Protein AF-A0A5B0BIL6-F1 (afdb_monomer_lite)

Organism: NCBI:txid1828112

pLDDT: mean 87.64, std 12.17, range [48.84, 98.44]

Structure (mmCIF, N/CA/C/O backbone):
data_AF-A0A5B0BIL6-F1
#
_entry.id   AF-A0A5B0BIL6-F1
#
loop_
_atom_site.group_PDB
_atom_site.id
_atom_site.type_symbol
_atom_site.label_atom_id
_atom_site.label_alt_id
_atom_site.label_comp_id
_atom_site.label_asym_id
_atom_site.label_entity_id
_atom_site.label_seq_id
_atom_site.pdbx_PDB_ins_code
_atom_site.Cartn_x
_atom_site.Cartn_y
_atom_site.Cartn_z
_atom_site.occupancy
_atom_site.B_iso_or_equiv
_atom_site.auth_seq_id
_atom_site.auth_comp_id
_atom_site.auth_asym_id
_atom_site.auth_atom_id
_atom_site.pdbx_PDB_model_num
ATOM 1 N N . MET A 1 1 ? -14.310 13.295 11.455 1.00 65.94 1 MET A N 1
ATOM 2 C CA . MET A 1 1 ? -15.111 12.058 11.588 1.00 65.94 1 MET A CA 1
ATOM 3 C C . MET A 1 1 ? -14.507 11.207 12.689 1.00 65.94 1 MET A C 1
ATOM 5 O O . MET A 1 1 ? -13.285 11.171 12.788 1.00 65.94 1 MET A O 1
ATOM 9 N N . ALA A 1 2 ? -15.323 10.566 13.525 1.00 79.44 2 ALA A N 1
ATOM 10 C CA . ALA A 1 2 ? -14.814 9.608 14.505 1.00 79.44 2 ALA A CA 1
ATOM 11 C C . ALA A 1 2 ? -14.247 8.377 13.777 1.00 79.44 2 ALA A C 1
ATOM 13 O O . ALA A 1 2 ? -14.839 7.915 12.803 1.00 79.44 2 ALA A O 1
ATOM 14 N N . LYS A 1 3 ? -13.088 7.873 14.217 1.00 83.31 3 LYS A N 1
ATOM 15 C CA . LYS A 1 3 ? -12.505 6.638 13.678 1.00 83.31 3 LYS A CA 1
ATOM 16 C C . LYS A 1 3 ? -13.292 5.439 14.223 1.00 83.31 3 LYS A C 1
ATOM 18 O O . LYS A 1 3 ? -13.494 5.345 15.431 1.00 83.31 3 LYS A O 1
ATOM 23 N N . THR A 1 4 ? -13.709 4.528 13.346 1.00 88.06 4 THR A N 1
ATOM 24 C CA . THR A 1 4 ? -14.347 3.260 13.7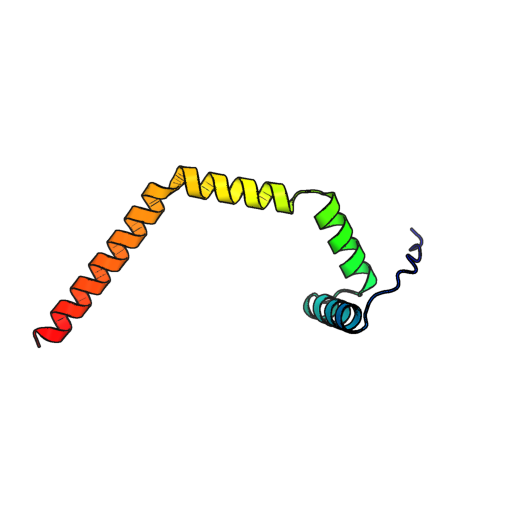37 1.00 88.06 4 THR A CA 1
ATOM 25 C C . THR A 1 4 ? -13.277 2.208 14.017 1.00 88.06 4 THR A C 1
ATOM 27 O O . THR A 1 4 ? -12.313 2.084 13.262 1.00 88.06 4 THR A O 1
ATOM 30 N N . GLN A 1 5 ? -13.431 1.445 15.099 1.00 89.69 5 GLN A N 1
ATOM 31 C CA . GLN A 1 5 ? -12.549 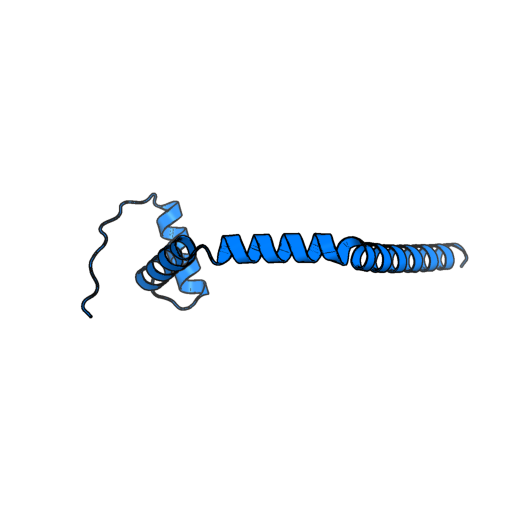0.313 15.387 1.00 89.69 5 GLN A CA 1
ATOM 32 C C . GLN A 1 5 ? -12.898 -0.880 14.485 1.00 89.69 5 GLN A C 1
ATOM 34 O O . GLN A 1 5 ? -14.058 -1.272 14.409 1.00 89.69 5 GLN A O 1
ATOM 39 N N . LEU A 1 6 ? -11.892 -1.463 13.822 1.00 87.50 6 LEU A N 1
ATOM 40 C CA . LEU A 1 6 ? -12.062 -2.611 12.917 1.00 87.50 6 LEU A CA 1
ATOM 41 C C . LEU A 1 6 ? -12.051 -3.970 13.648 1.00 87.50 6 LEU A C 1
ATOM 43 O O . LEU A 1 6 ? -12.671 -4.915 13.179 1.00 87.50 6 LEU A O 1
ATOM 47 N N . GLY A 1 7 ? -11.360 -4.083 14.790 1.00 87.50 7 GLY A N 1
ATOM 48 C CA . GLY A 1 7 ? -11.375 -5.293 15.630 1.00 87.50 7 GLY A CA 1
ATOM 49 C C . GLY A 1 7 ? -10.810 -6.571 14.986 1.00 87.50 7 GLY A C 1
ATOM 50 O O . GLY A 1 7 ? -11.230 -7.664 15.358 1.00 87.50 7 GLY A O 1
ATOM 51 N N . ALA A 1 8 ? -9.887 -6.464 14.023 1.00 90.69 8 ALA A N 1
ATOM 52 C CA . ALA A 1 8 ? -9.314 -7.619 13.327 1.00 90.69 8 ALA A CA 1
ATOM 53 C C . ALA A 1 8 ? -8.254 -8.355 14.169 1.00 90.69 8 ALA A C 1
ATOM 55 O O . ALA A 1 8 ? -7.412 -7.725 14.810 1.00 90.69 8 ALA A O 1
ATOM 56 N N . ARG A 1 9 ? -8.276 -9.694 14.126 1.00 95.69 9 ARG A N 1
ATOM 57 C CA . ARG A 1 9 ? -7.200 -10.554 14.643 1.00 95.69 9 ARG A CA 1
ATOM 58 C C . ARG A 1 9 ? -6.288 -10.949 13.489 1.00 95.69 9 ARG A C 1
ATOM 60 O O . ARG A 1 9 ? -6.781 -11.322 12.430 1.00 95.69 9 ARG A O 1
ATOM 67 N N . VAL A 1 10 ? -4.986 -10.863 13.714 1.00 95.38 10 VAL A N 1
ATOM 68 C CA . VAL A 1 10 ? -3.942 -11.234 12.757 1.00 95.38 10 VAL A CA 1
ATOM 69 C C . VAL A 1 10 ? -2.848 -11.987 13.495 1.00 95.38 10 VAL A C 1
ATOM 71 O O . VAL A 1 10 ? -2.736 -11.865 14.719 1.00 95.38 10 VAL A O 1
ATOM 74 N N . ASP A 1 11 ? -2.048 -12.729 12.744 1.00 98.31 11 ASP A N 1
ATOM 75 C CA . ASP A 1 11 ? -0.851 -13.362 13.274 1.00 98.31 11 ASP A CA 1
ATOM 76 C C . ASP A 1 11 ? 0.168 -12.305 13.734 1.00 98.31 11 ASP A C 1
ATOM 78 O O . ASP A 1 11 ? 0.164 -11.146 13.295 1.00 98.31 11 ASP A O 1
ATOM 82 N N . GLU A 1 12 ? 1.017 -12.686 14.687 1.00 97.88 12 GLU A N 1
ATOM 83 C CA . GLU A 1 12 ? 1.963 -11.769 15.330 1.00 97.88 12 GLU A CA 1
ATOM 84 C C . GLU A 1 12 ? 2.982 -11.195 14.337 1.00 97.88 12 GLU A C 1
ATOM 86 O O . GLU A 1 12 ? 3.273 -9.998 14.367 1.00 97.88 12 GLU A O 1
ATOM 91 N N . ASP A 1 13 ? 3.466 -12.022 13.413 1.00 98.25 13 ASP A N 1
ATOM 92 C CA . ASP A 1 13 ? 4.401 -11.635 12.357 1.00 98.25 13 ASP A CA 1
ATOM 93 C C . ASP A 1 13 ? 3.794 -10.595 11.402 1.00 98.25 13 ASP A C 1
ATOM 95 O O . ASP A 1 13 ? 4.445 -9.607 11.052 1.00 98.25 13 ASP A O 1
ATOM 99 N N . VAL A 1 14 ? 2.517 -10.752 11.049 1.00 97.81 14 VAL A N 1
ATOM 100 C CA . VAL A 1 14 ? 1.760 -9.778 10.258 1.00 97.81 14 VAL A CA 1
ATOM 101 C C . VAL A 1 14 ? 1.614 -8.462 11.022 1.00 97.81 14 VAL A C 1
ATOM 103 O O . VAL A 1 14 ? 1.787 -7.385 10.442 1.00 97.81 14 VAL A O 1
ATOM 106 N N . ALA A 1 15 ? 1.326 -8.520 12.325 1.00 97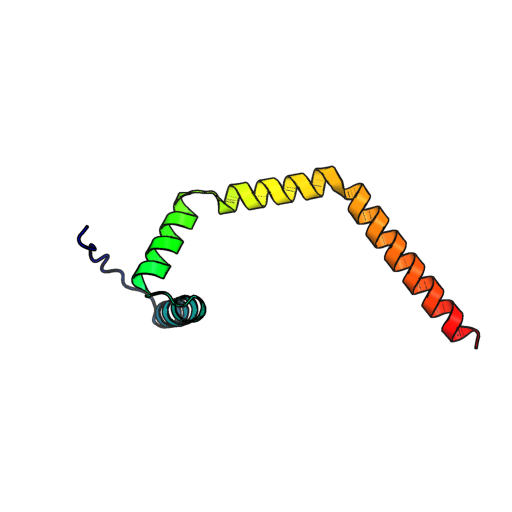.25 15 ALA A N 1
ATOM 107 C CA . ALA A 1 15 ? 1.201 -7.329 13.158 1.00 97.25 15 ALA A CA 1
ATOM 108 C C . ALA A 1 15 ? 2.530 -6.559 13.275 1.00 97.25 15 ALA A C 1
ATOM 110 O O . ALA A 1 15 ? 2.539 -5.330 13.157 1.00 97.25 15 ALA A O 1
ATOM 111 N N . GLU A 1 16 ? 3.644 -7.267 13.471 1.00 98.19 16 GLU A N 1
ATOM 112 C CA . GLU A 1 16 ? 4.990 -6.686 13.496 1.00 98.19 16 GLU A CA 1
ATOM 113 C C . GLU A 1 16 ? 5.372 -6.075 12.150 1.00 98.19 16 GLU A C 1
ATOM 115 O O . GLU A 1 16 ? 5.866 -4.945 12.085 1.00 98.19 16 GLU A O 1
ATOM 120 N N . LEU A 1 17 ? 5.072 -6.772 11.053 1.00 98.25 17 LEU A N 1
ATOM 121 C CA . LEU A 1 17 ? 5.312 -6.245 9.720 1.00 98.25 17 LEU A CA 1
ATOM 122 C C . LEU A 1 17 ? 4.525 -4.949 9.500 1.00 98.25 17 LEU A C 1
ATOM 124 O O . LEU A 1 17 ? 5.109 -3.945 9.096 1.00 98.25 17 LEU A O 1
ATOM 128 N N . ALA A 1 18 ? 3.230 -4.922 9.822 1.00 97.19 18 ALA A N 1
ATOM 129 C CA . ALA A 1 18 ? 2.411 -3.720 9.691 1.00 97.19 18 ALA A CA 1
ATOM 130 C C . ALA A 1 18 ? 2.957 -2.550 10.529 1.00 97.19 18 ALA A C 1
ATOM 132 O O . ALA A 1 18 ? 3.015 -1.422 10.036 1.00 97.19 18 ALA A O 1
ATOM 133 N N . ARG A 1 19 ? 3.417 -2.814 11.762 1.00 97.94 19 ARG A N 1
ATOM 134 C CA . ARG A 1 19 ? 4.078 -1.814 12.619 1.00 97.94 19 ARG A CA 1
ATOM 135 C C . ARG A 1 19 ? 5.329 -1.243 11.963 1.00 97.94 19 ARG A C 1
ATOM 137 O O . ARG A 1 19 ? 5.450 -0.023 11.855 1.00 97.94 19 ARG A O 1
ATOM 144 N N . LYS A 1 20 ? 6.225 -2.107 11.484 1.00 98.44 20 LYS A N 1
ATOM 145 C CA . LYS A 1 20 ? 7.466 -1.692 10.824 1.00 98.44 20 LYS A CA 1
ATOM 146 C C . LYS A 1 20 ? 7.186 -0.858 9.576 1.00 98.44 20 LYS A C 1
ATOM 148 O O . LYS A 1 20 ? 7.739 0.224 9.427 1.00 98.44 20 LYS A O 1
ATOM 153 N N . ARG A 1 21 ? 6.286 -1.320 8.704 1.00 98.25 21 ARG A N 1
ATOM 154 C CA . ARG A 1 21 ? 5.949 -0.611 7.459 1.00 98.25 21 ARG A CA 1
ATOM 155 C C . ARG A 1 21 ? 5.278 0.733 7.718 1.00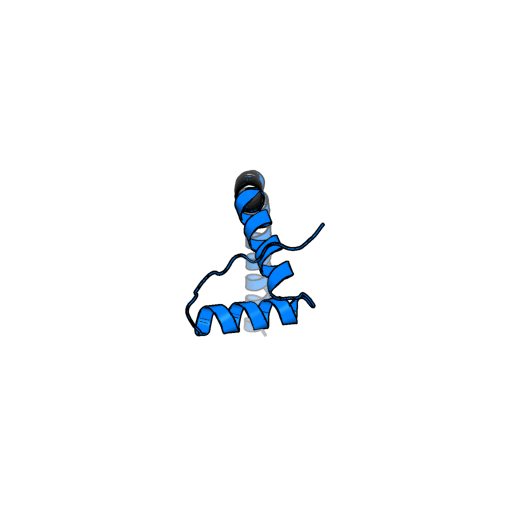 98.25 21 ARG A C 1
ATOM 157 O O . ARG A 1 21 ? 5.580 1.697 7.022 1.00 98.25 21 ARG A O 1
ATOM 164 N N . ALA A 1 22 ? 4.404 0.818 8.720 1.00 98.12 22 ALA A N 1
ATOM 165 C CA . ALA A 1 22 ? 3.820 2.088 9.131 1.00 98.12 22 ALA A CA 1
ATOM 166 C C . ALA A 1 22 ? 4.900 3.060 9.639 1.00 98.12 22 ALA A C 1
ATOM 168 O O . ALA A 1 22 ? 4.909 4.220 9.229 1.00 98.12 22 ALA A O 1
ATOM 169 N N . ALA A 1 23 ? 5.849 2.578 10.451 1.00 98.31 23 ALA A N 1
ATOM 170 C CA . ALA A 1 23 ? 6.963 3.379 10.957 1.00 98.31 23 ALA A CA 1
ATOM 171 C C . ALA A 1 23 ? 7.898 3.875 9.840 1.00 98.31 23 ALA A C 1
ATOM 173 O O . ALA A 1 23 ? 8.218 5.061 9.817 1.00 98.31 23 ALA A O 1
ATOM 174 N N . ASP A 1 24 ? 8.257 3.012 8.880 1.00 98.38 24 ASP A N 1
ATOM 175 C CA . ASP A 1 24 ? 9.067 3.372 7.703 1.00 98.38 24 ASP A CA 1
ATOM 176 C C . ASP A 1 24 ? 8.449 4.545 6.914 1.00 98.38 24 ASP A C 1
ATOM 178 O O . ASP A 1 24 ? 9.156 5.339 6.296 1.00 98.38 24 ASP A O 1
ATOM 182 N N . LEU A 1 25 ? 7.117 4.653 6.932 1.00 97.19 25 LEU A N 1
ATOM 183 C CA . LEU A 1 25 ? 6.344 5.676 6.229 1.00 97.19 25 LEU A CA 1
ATOM 184 C C . LEU A 1 25 ? 5.951 6.869 7.118 1.00 97.19 25 LEU A C 1
ATOM 186 O O . LEU A 1 25 ? 5.273 7.778 6.638 1.00 97.19 25 LEU A O 1
ATOM 190 N N . GLY A 1 26 ? 6.329 6.871 8.402 1.00 97.94 26 GLY A N 1
ATOM 191 C CA . GLY A 1 26 ? 5.935 7.907 9.363 1.00 97.94 26 GLY A CA 1
ATOM 192 C C . GLY A 1 26 ? 4.428 7.947 9.651 1.00 97.94 26 GLY A C 1
ATOM 193 O O . GLY A 1 26 ? 3.883 9.010 9.942 1.00 97.94 26 GLY A O 1
ATOM 194 N N . MET A 1 27 ? 3.737 6.810 9.535 1.00 97.75 27 MET A N 1
ATOM 195 C CA . MET A 1 27 ? 2.285 6.684 9.692 1.00 97.75 27 MET A CA 1
ATOM 196 C C . MET A 1 27 ? 1.914 5.933 10.971 1.00 97.75 27 MET A C 1
ATOM 198 O O . MET A 1 27 ? 2.657 5.079 11.455 1.00 97.75 27 MET A O 1
ATOM 202 N N . SER A 1 28 ? 0.711 6.188 11.494 1.00 96.69 28 SER A N 1
ATOM 203 C CA . SER A 1 28 ? 0.122 5.266 12.466 1.00 96.69 28 SER A CA 1
ATOM 204 C C . SER A 1 28 ? -0.249 3.949 11.777 1.00 96.69 28 SER A C 1
ATOM 206 O O . SER A 1 28 ? -0.581 3.932 10.590 1.00 96.69 28 SER A O 1
ATOM 208 N N . VAL A 1 29 ? -0.261 2.840 12.522 1.00 95.94 29 VAL A N 1
ATOM 209 C CA . VAL A 1 29 ? -0.677 1.533 11.975 1.00 95.94 29 VAL A CA 1
ATOM 210 C C . VAL A 1 29 ? -2.095 1.598 11.405 1.00 95.94 29 VAL A C 1
ATOM 212 O O . VAL A 1 29 ? -2.359 1.048 10.342 1.00 95.94 29 VAL A O 1
ATOM 215 N N . GLY A 1 30 ? -3.002 2.316 12.073 1.00 94.31 30 GLY A N 1
ATOM 216 C CA . GLY A 1 30 ? -4.374 2.486 11.593 1.00 94.31 30 GLY A CA 1
ATOM 217 C C . GLY A 1 30 ? -4.450 3.231 10.259 1.00 94.31 30 GLY A C 1
ATOM 218 O O . GLY A 1 30 ? -5.203 2.820 9.380 1.00 94.31 30 GLY A O 1
ATOM 219 N N . ASP A 1 31 ? -3.654 4.289 10.084 1.00 95.75 31 ASP A N 1
ATOM 220 C CA . ASP A 1 31 ? -3.637 5.053 8.830 1.00 95.75 31 ASP A CA 1
ATOM 221 C C . ASP A 1 31 ? -2.952 4.261 7.703 1.00 95.75 31 ASP A C 1
ATOM 223 O O . ASP A 1 31 ? -3.416 4.287 6.563 1.00 95.75 31 ASP A O 1
ATOM 227 N N . TYR A 1 32 ? -1.910 3.486 8.027 1.00 96.62 32 TYR A N 1
ATOM 228 C CA . TYR A 1 32 ? -1.279 2.558 7.088 1.00 96.62 32 TYR A CA 1
ATOM 229 C C . TYR A 1 32 ? -2.266 1.495 6.582 1.00 96.62 32 TYR A C 1
ATOM 231 O O . TYR A 1 32 ? -2.380 1.289 5.374 1.00 96.62 32 TYR A O 1
ATOM 239 N N . LEU A 1 33 ? -3.029 0.864 7.482 1.00 94.81 33 LEU A N 1
ATOM 240 C CA . LEU A 1 33 ? -4.040 -0.130 7.108 1.00 94.81 33 LEU A CA 1
ATOM 241 C C . LEU A 1 33 ? -5.175 0.488 6.284 1.00 94.81 33 LEU A C 1
ATOM 243 O O . LEU A 1 33 ? -5.592 -0.097 5.288 1.00 94.81 33 LEU A O 1
ATOM 247 N N . ALA A 1 34 ? -5.654 1.677 6.659 1.00 93.81 34 ALA A N 1
ATOM 248 C CA . ALA A 1 34 ? -6.689 2.373 5.899 1.00 93.81 34 ALA A CA 1
ATOM 249 C C . ALA A 1 34 ? -6.233 2.663 4.463 1.00 93.81 34 ALA A C 1
ATOM 251 O O . ALA A 1 34 ? -6.987 2.421 3.521 1.00 93.81 34 ALA A O 1
ATOM 252 N N . ARG A 1 35 ? -4.989 3.124 4.295 1.00 93.62 35 ARG A N 1
ATOM 253 C CA . ARG A 1 35 ? -4.389 3.325 2.977 1.00 93.62 35 ARG A CA 1
ATOM 254 C C . ARG A 1 35 ? -4.277 2.016 2.203 1.00 93.62 35 ARG A C 1
ATOM 256 O O . ARG A 1 35 ? -4.676 1.984 1.049 1.00 93.62 35 ARG A O 1
ATOM 263 N N . LEU A 1 36 ? -3.788 0.946 2.830 1.00 93.06 36 LEU A N 1
ATOM 264 C CA . LEU A 1 36 ? -3.639 -0.351 2.170 1.00 93.06 36 LEU A CA 1
ATOM 265 C C . LEU A 1 36 ? -4.980 -0.869 1.625 1.00 93.06 36 LEU A C 1
ATOM 267 O O . LEU A 1 36 ? -5.046 -1.301 0.480 1.00 93.06 36 LEU A O 1
ATOM 271 N N . VAL A 1 37 ? -6.051 -0.765 2.419 1.00 93.19 37 VAL A N 1
ATOM 272 C CA . VAL A 1 37 ? -7.406 -1.172 2.008 1.00 93.19 37 VAL A CA 1
ATOM 273 C C . VAL A 1 37 ? -7.947 -0.288 0.881 1.00 93.19 37 VAL A C 1
ATOM 275 O O . VAL A 1 37 ? -8.577 -0.793 -0.043 1.00 93.19 37 VAL A O 1
ATOM 278 N N . GLN A 1 38 ? -7.714 1.025 0.929 1.00 92.75 38 GLN A N 1
ATOM 279 C CA . GLN A 1 38 ? -8.150 1.940 -0.132 1.00 92.75 38 GLN A CA 1
ATOM 280 C C . GLN A 1 38 ? -7.382 1.716 -1.437 1.00 92.75 38 GLN A C 1
ATOM 282 O O . GLN A 1 38 ? -7.994 1.684 -2.503 1.00 92.75 38 GLN A O 1
ATOM 287 N N . ASP A 1 39 ? -6.064 1.534 -1.355 1.00 91.19 39 ASP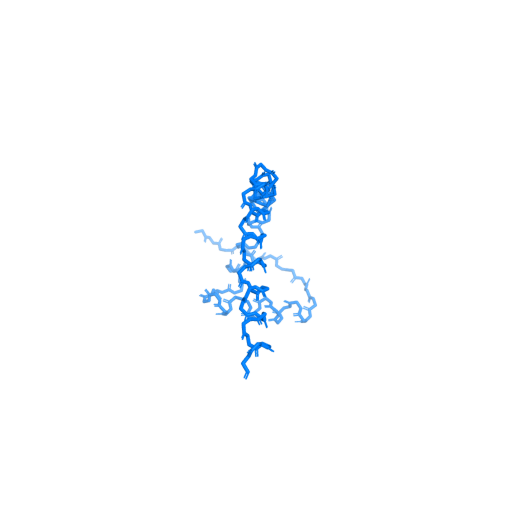 A N 1
ATOM 288 C CA . ASP A 1 39 ? -5.202 1.267 -2.506 1.00 91.19 39 ASP A CA 1
ATOM 289 C C . ASP A 1 39 ? -5.621 -0.047 -3.186 1.00 91.19 39 ASP A C 1
ATOM 291 O O . ASP A 1 39 ? -5.753 -0.082 -4.413 1.00 91.19 39 ASP A O 1
ATOM 295 N N . ASP A 1 40 ? -5.915 -1.088 -2.401 1.00 89.50 40 ASP A N 1
ATOM 296 C CA . ASP A 1 40 ? -6.450 -2.364 -2.888 1.00 89.50 40 ASP A CA 1
ATOM 297 C C . ASP A 1 40 ? -7.826 -2.192 -3.557 1.00 89.50 40 ASP A C 1
ATOM 299 O O . ASP A 1 40 ? -7.996 -2.510 -4.737 1.00 89.50 40 ASP A O 1
ATOM 303 N N . ALA A 1 41 ? -8.782 -1.573 -2.856 1.00 91.81 41 ALA A N 1
ATOM 304 C CA . ALA A 1 41 ? -10.144 -1.376 -3.354 1.00 91.81 41 ALA A CA 1
ATOM 305 C C . ALA A 1 41 ? -10.220 -0.462 -4.590 1.00 91.81 41 ALA A C 1
ATOM 307 O O . ALA A 1 41 ? -11.126 -0.599 -5.413 1.00 91.81 41 ALA A O 1
ATOM 308 N N . SER A 1 42 ? -9.281 0.476 -4.744 1.00 90.00 42 SER A N 1
ATOM 309 C CA . SER A 1 42 ? -9.250 1.396 -5.885 1.00 90.00 42 SER A CA 1
ATOM 310 C C . SER A 1 42 ? -8.964 0.695 -7.219 1.00 90.00 42 SER A C 1
ATOM 312 O O . SER A 1 42 ? -9.261 1.245 -8.283 1.00 90.00 42 SER A O 1
ATOM 314 N N . GLY A 1 43 ? -8.328 -0.484 -7.188 1.00 87.56 43 GLY A N 1
ATOM 315 C CA . GLY A 1 43 ? -7.824 -1.172 -8.378 1.00 87.56 43 GLY A CA 1
ATOM 316 C C . GLY A 1 43 ? -6.728 -0.402 -9.130 1.00 87.56 43 GLY A C 1
ATOM 317 O O . GLY A 1 43 ? -6.279 -0.850 -10.187 1.00 87.56 43 GLY A O 1
ATOM 318 N N . LEU A 1 44 ? -6.271 0.746 -8.609 1.00 88.31 44 LEU A N 1
ATOM 319 C CA . LEU A 1 44 ? -5.299 1.618 -9.266 1.00 88.31 44 LEU A CA 1
ATOM 320 C C . LEU A 1 44 ? -3.979 0.890 -9.501 1.00 88.31 44 LEU A C 1
ATOM 322 O O . LEU A 1 44 ? -3.384 1.028 -10.566 1.00 88.31 44 LEU A O 1
ATOM 326 N N . ARG A 1 45 ? -3.555 0.059 -8.541 1.00 85.62 45 ARG A N 1
ATOM 327 C CA . ARG A 1 45 ? -2.354 -0.766 -8.685 1.00 85.62 45 ARG A CA 1
ATOM 328 C C . ARG A 1 45 ? -2.469 -1.721 -9.872 1.00 85.62 45 ARG A C 1
ATOM 330 O O . ARG A 1 45 ? -1.543 -1.786 -10.672 1.00 85.62 45 ARG A O 1
ATOM 337 N N . ALA A 1 46 ? -3.585 -2.441 -9.995 1.00 87.25 46 ALA A N 1
ATOM 338 C CA . ALA A 1 46 ? -3.793 -3.384 -11.092 1.00 87.25 46 ALA A CA 1
ATOM 339 C C . ALA A 1 46 ? -3.763 -2.667 -12.449 1.00 87.25 46 ALA A C 1
ATOM 341 O O . ALA A 1 46 ? -3.012 -3.063 -13.334 1.00 87.25 46 ALA A O 1
ATOM 342 N N . ARG A 1 47 ? -4.485 -1.545 -12.565 1.00 91.44 47 ARG A N 1
ATOM 343 C CA . ARG A 1 47 ? -4.503 -0.715 -13.780 1.00 91.44 47 ARG A CA 1
ATOM 344 C C . ARG A 1 47 ? -3.134 -0.117 -14.105 1.00 91.44 47 ARG A C 1
ATOM 346 O O . ARG A 1 47 ? -2.761 -0.035 -15.267 1.00 91.44 47 ARG A O 1
ATOM 353 N N . GLY A 1 48 ? -2.377 0.290 -13.088 1.00 91.50 48 GLY A N 1
ATOM 354 C CA . GLY A 1 48 ? -1.021 0.810 -13.254 1.00 91.50 48 GLY A CA 1
ATOM 355 C C . GLY A 1 48 ? -0.055 -0.253 -13.775 1.00 91.50 48 GLY A C 1
ATOM 356 O O . GLY A 1 48 ? 0.710 0.018 -14.695 1.00 91.50 48 GLY A O 1
ATOM 357 N N . VAL A 1 49 ? -0.126 -1.474 -13.237 1.00 94.50 49 VAL A N 1
ATOM 358 C CA . VAL A 1 49 ? 0.676 -2.610 -13.721 1.00 94.50 49 VAL A CA 1
ATOM 359 C C . VAL A 1 49 ? 0.281 -2.992 -15.145 1.00 94.50 49 VAL A C 1
ATOM 361 O O . VAL A 1 49 ? 1.157 -3.198 -15.975 1.00 94.50 49 VAL A O 1
ATOM 364 N N . GLU A 1 50 ? -1.013 -3.041 -15.451 1.00 94.81 50 GLU A N 1
ATOM 365 C CA . GLU A 1 50 ? -1.506 -3.307 -16.804 1.00 94.81 50 GLU A CA 1
ATOM 366 C C . GLU A 1 50 ? -1.017 -2.247 -17.803 1.00 94.81 50 GLU A C 1
ATOM 368 O O . GLU A 1 50 ? -0.511 -2.584 -18.872 1.00 94.81 50 GLU A O 1
ATOM 373 N N . ALA A 1 51 ? -1.088 -0.965 -17.435 1.00 95.62 51 ALA A N 1
ATOM 374 C CA . ALA A 1 51 ? -0.583 0.127 -18.260 1.00 95.62 51 ALA A CA 1
ATOM 375 C C . ALA A 1 51 ? 0.935 0.033 -18.474 1.00 95.62 51 ALA A C 1
ATOM 377 O O . ALA A 1 51 ? 1.403 0.231 -19.593 1.00 95.62 51 ALA A O 1
ATOM 378 N N . ALA A 1 52 ? 1.699 -0.305 -17.431 1.00 94.62 52 ALA A N 1
ATOM 379 C CA . ALA A 1 52 ? 3.139 -0.519 -17.540 1.00 94.62 52 ALA A CA 1
ATOM 380 C C . ALA A 1 52 ? 3.466 -1.714 -18.449 1.00 94.62 52 ALA A C 1
ATOM 382 O O . ALA A 1 52 ? 4.335 -1.604 -19.309 1.00 94.62 52 ALA A O 1
ATOM 383 N N . ALA A 1 53 ? 2.742 -2.828 -18.312 1.00 94.94 53 ALA A N 1
ATOM 384 C CA . ALA A 1 53 ? 2.909 -4.000 -19.165 1.00 94.94 53 ALA A CA 1
ATOM 385 C C . ALA A 1 53 ? 2.618 -3.672 -20.635 1.00 94.94 53 ALA A C 1
ATOM 387 O O . ALA A 1 53 ? 3.401 -4.027 -21.513 1.00 94.94 53 ALA A O 1
ATOM 388 N N . ARG A 1 54 ? 1.535 -2.932 -20.899 1.00 95.06 54 ARG A N 1
ATOM 389 C CA . ARG A 1 54 ? 1.210 -2.457 -22.245 1.00 95.06 54 ARG A CA 1
ATOM 390 C C . ARG A 1 54 ? 2.289 -1.528 -22.796 1.00 95.06 54 ARG A C 1
ATOM 392 O O . ARG A 1 54 ? 2.703 -1.701 -23.932 1.00 95.06 54 ARG A O 1
ATOM 399 N N . PHE A 1 55 ? 2.767 -0.576 -21.997 1.00 94.75 55 PHE A N 1
ATOM 400 C CA . PHE A 1 55 ? 3.833 0.334 -22.410 1.00 94.75 55 PHE A CA 1
ATOM 401 C C . PHE A 1 55 ? 5.106 -0.422 -22.808 1.00 94.75 55 PHE A C 1
ATOM 403 O O . PHE A 1 55 ? 5.676 -0.129 -23.857 1.00 94.75 55 PHE A O 1
ATOM 410 N N . LEU A 1 56 ? 5.518 -1.407 -22.002 1.00 93.44 56 LEU A N 1
ATOM 411 C CA . LEU A 1 56 ? 6.673 -2.255 -22.299 1.00 93.44 56 LEU A CA 1
ATOM 412 C C . LEU A 1 56 ? 6.471 -3.058 -23.587 1.00 93.44 56 LEU A C 1
ATOM 414 O O . LEU A 1 56 ? 7.384 -3.109 -24.401 1.00 93.44 56 LEU A O 1
ATOM 418 N N . ALA A 1 57 ? 5.283 -3.631 -23.799 1.00 92.69 57 ALA A N 1
ATOM 419 C CA . ALA A 1 57 ? 4.970 -4.360 -25.027 1.00 92.69 57 ALA A CA 1
ATOM 420 C C . ALA A 1 57 ? 5.001 -3.446 -26.266 1.00 92.69 57 ALA A C 1
ATOM 422 O O . ALA A 1 57 ? 5.611 -3.791 -27.275 1.00 92.69 57 ALA A O 1
ATOM 423 N N . ASP A 1 58 ? 4.397 -2.258 -26.173 1.00 94.31 58 ASP A N 1
ATOM 424 C CA . ASP A 1 58 ? 4.322 -1.294 -27.277 1.00 94.31 58 ASP A CA 1
ATOM 425 C C . ASP A 1 58 ? 5.710 -0.725 -27.651 1.00 94.31 58 ASP A C 1
ATOM 427 O O . ASP A 1 58 ? 5.924 -0.325 -28.794 1.00 94.31 58 ASP A O 1
ATOM 431 N N . HIS A 1 59 ? 6.662 -0.703 -26.710 1.00 93.19 59 HIS A N 1
ATOM 432 C CA . HIS A 1 59 ? 8.000 -0.119 -26.894 1.00 93.19 59 HIS A CA 1
ATOM 433 C C . HIS A 1 59 ? 9.134 -1.148 -26.840 1.00 93.19 59 HIS A C 1
ATOM 435 O O . HIS A 1 59 ? 10.299 -0.760 -26.750 1.00 93.19 59 HIS A O 1
ATOM 441 N N . GLN A 1 60 ? 8.823 -2.445 -26.913 1.00 88.81 60 GLN A N 1
ATOM 442 C CA . GLN A 1 60 ? 9.802 -3.515 -26.710 1.00 88.81 60 GLN A CA 1
ATOM 443 C C . GLN A 1 60 ? 11.029 -3.372 -27.625 1.00 88.81 60 GLN A C 1
ATOM 445 O O . GLN A 1 60 ? 12.154 -3.457 -27.151 1.00 88.81 60 GLN A O 1
ATOM 450 N N . ALA A 1 61 ? 10.823 -3.016 -28.896 1.00 88.31 61 ALA A N 1
ATOM 451 C CA . ALA A 1 61 ? 11.909 -2.825 -29.860 1.00 88.31 61 ALA A CA 1
ATOM 452 C C . ALA A 1 61 ? 12.916 -1.727 -29.461 1.00 88.31 61 ALA A C 1
ATOM 454 O O . ALA A 1 61 ? 14.102 -1.855 -29.743 1.00 88.31 61 ALA A O 1
ATOM 455 N N . VAL A 1 62 ? 12.463 -0.662 -28.789 1.00 90.69 62 VAL A N 1
ATOM 456 C CA . VAL A 1 62 ? 13.344 0.424 -28.321 1.00 90.69 62 VAL A CA 1
ATOM 457 C C . VAL A 1 62 ? 14.209 -0.052 -27.155 1.00 90.69 62 VAL A C 1
ATOM 459 O O . VAL A 1 62 ? 15.381 0.308 -27.063 1.00 90.69 62 VAL A O 1
ATOM 462 N N . PHE A 1 63 ? 13.634 -0.860 -26.261 1.00 87.12 63 PHE A N 1
ATOM 463 C CA . PHE A 1 63 ? 14.380 -1.458 -25.158 1.00 87.12 63 PHE A CA 1
ATOM 464 C C . PHE A 1 63 ? 15.387 -2.492 -25.663 1.00 87.12 63 PHE A C 1
ATOM 466 O O . PHE A 1 63 ? 16.538 -2.450 -25.239 1.00 87.12 63 PHE A O 1
ATOM 473 N N . ASP A 1 64 ? 14.985 -3.341 -26.609 1.00 90.25 64 ASP A N 1
ATOM 474 C CA . ASP A 1 64 ? 15.862 -4.340 -27.223 1.00 90.25 64 ASP A CA 1
ATOM 475 C C . ASP A 1 64 ? 17.053 -3.667 -27.936 1.00 90.25 64 ASP A C 1
ATOM 477 O O . ASP A 1 64 ? 18.202 -4.043 -27.713 1.00 90.25 64 ASP A O 1
ATOM 481 N N . GLU A 1 65 ? 16.813 -2.603 -28.714 1.00 88.00 65 GLU A N 1
ATOM 482 C CA . GLU A 1 65 ? 17.879 -1.836 -29.377 1.00 88.00 65 GLU A CA 1
ATOM 483 C C . GLU A 1 65 ? 18.847 -1.195 -28.367 1.00 88.00 65 GLU A C 1
ATOM 485 O O . GLU A 1 65 ? 20.068 -1.231 -28.552 1.00 88.00 65 GLU A O 1
ATOM 490 N N . ALA A 1 66 ? 18.322 -0.634 -27.274 1.00 87.31 66 ALA A N 1
ATOM 491 C CA . ALA A 1 66 ? 19.143 -0.058 -26.216 1.00 87.31 66 ALA A CA 1
ATOM 492 C C . ALA A 1 66 ? 20.004 -1.122 -25.507 1.00 87.31 66 ALA A C 1
ATOM 494 O O . ALA A 1 66 ? 21.193 -0.888 -25.268 1.00 87.31 66 ALA A O 1
ATOM 495 N N . GLU A 1 67 ? 19.440 -2.296 -25.207 1.00 86.56 67 GLU A N 1
ATOM 496 C CA . GLU A 1 67 ? 20.176 -3.403 -24.590 1.00 86.56 67 GLU A CA 1
ATOM 497 C C . GLU A 1 67 ? 21.263 -3.966 -25.513 1.00 86.56 67 GLU A C 1
ATOM 499 O O . GLU A 1 67 ? 22.388 -4.214 -25.066 1.00 86.56 67 GLU A O 1
ATOM 504 N N . ASP A 1 68 ? 20.961 -4.142 -26.798 1.00 85.56 68 ASP A N 1
ATOM 505 C CA . ASP A 1 68 ? 21.917 -4.648 -27.782 1.00 85.56 68 ASP A CA 1
ATOM 506 C C . ASP A 1 68 ? 23.073 -3.665 -28.005 1.00 85.56 68 ASP A C 1
ATOM 508 O O . ASP A 1 68 ? 24.239 -4.076 -28.090 1.00 85.56 68 ASP A O 1
ATOM 512 N N . ALA A 1 69 ? 22.792 -2.358 -28.017 1.00 83.25 69 ALA A N 1
ATOM 513 C CA . ALA A 1 69 ? 23.82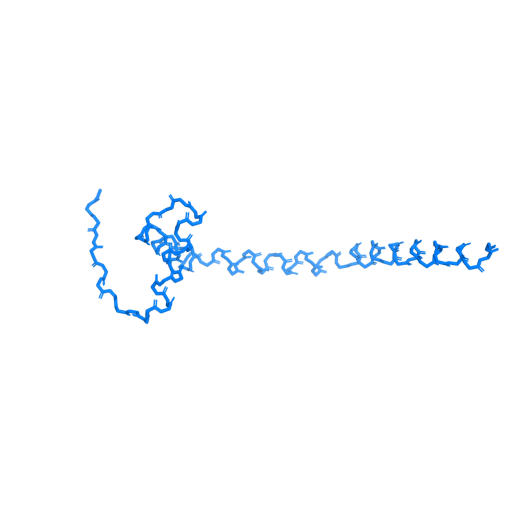0 -1.323 -28.064 1.00 83.25 69 ALA A CA 1
ATOM 514 C C . ALA A 1 69 ? 24.734 -1.362 -26.822 1.00 83.25 69 ALA A C 1
ATOM 516 O O . ALA A 1 69 ? 25.956 -1.231 -26.948 1.00 83.25 69 ALA A O 1
ATOM 517 N N . GLN A 1 70 ? 24.176 -1.604 -25.629 1.00 84.00 70 GLN A N 1
ATOM 518 C CA . GLN A 1 70 ? 24.964 -1.766 -24.402 1.00 84.00 70 GLN A CA 1
ATOM 519 C C . GLN A 1 70 ? 25.850 -3.018 -24.445 1.00 84.00 70 GLN A C 1
ATOM 521 O O . GLN A 1 70 ? 27.053 -2.915 -24.194 1.00 84.00 70 GLN A O 1
ATOM 526 N N . ARG A 1 71 ? 25.304 -4.181 -24.827 1.00 82.44 71 ARG A N 1
ATOM 527 C CA . ARG A 1 71 ? 26.077 -5.436 -24.928 1.00 82.44 71 ARG A CA 1
ATOM 528 C C . ARG A 1 71 ? 27.189 -5.341 -25.968 1.00 82.44 71 ARG A C 1
ATOM 530 O O . ARG A 1 71 ? 28.297 -5.826 -25.738 1.00 82.44 71 ARG A O 1
ATOM 537 N N . SER A 1 72 ? 26.918 -4.680 -27.091 1.00 76.44 72 SER A N 1
ATOM 538 C CA . SER A 1 72 ? 27.913 -4.447 -28.142 1.00 76.44 72 SER A CA 1
ATOM 539 C C . SER A 1 72 ? 29.054 -3.553 -27.646 1.00 76.44 72 SER A C 1
ATOM 541 O O . SER A 1 72 ? 30.225 -3.860 -27.873 1.00 76.44 72 SER A O 1
ATOM 543 N N . GLY A 1 73 ? 28.740 -2.494 -26.891 1.00 74.44 73 GLY A N 1
ATOM 544 C CA . GLY A 1 73 ? 29.743 -1.628 -26.267 1.00 74.44 73 GLY A CA 1
ATOM 545 C C . GLY A 1 73 ? 30.592 -2.332 -25.198 1.00 74.44 73 GLY A C 1
ATOM 546 O O . GLY A 1 73 ? 31.792 -2.074 -25.092 1.00 74.44 73 GLY A O 1
ATOM 547 N N . GLU A 1 74 ? 30.008 -3.247 -24.423 1.00 73.88 74 GLU A N 1
ATOM 548 C CA . GLU A 1 74 ? 30.725 -4.052 -23.422 1.00 73.88 74 GLU A CA 1
ATOM 549 C C . GLU A 1 74 ? 31.643 -5.107 -24.058 1.00 73.88 74 GLU A C 1
ATOM 551 O O . GLU A 1 74 ? 32.792 -5.267 -23.632 1.00 73.88 74 GLU A O 1
ATOM 556 N N . ALA A 1 75 ? 31.185 -5.778 -25.119 1.00 67.12 75 ALA A N 1
ATOM 557 C CA . ALA A 1 75 ? 31.998 -6.726 -25.881 1.00 67.12 75 ALA A CA 1
ATOM 558 C C . ALA A 1 75 ? 33.224 -6.048 -26.516 1.00 67.12 75 ALA A C 1
ATOM 560 O O . ALA A 1 75 ? 34.328 -6.598 -26.495 1.00 67.12 75 ALA A O 1
ATOM 561 N N . GLN A 1 76 ? 33.051 -4.821 -27.012 1.00 61.47 76 GLN A N 1
ATOM 562 C CA . GLN A 1 76 ? 34.125 -4.037 -27.615 1.00 61.47 76 GLN A CA 1
ATOM 563 C C . GLN A 1 76 ? 35.184 -3.617 -26.580 1.00 61.47 76 GLN A C 1
ATOM 565 O O . GLN A 1 76 ? 36.379 -3.761 -26.836 1.00 61.47 76 GLN A O 1
ATOM 570 N N . LYS A 1 77 ? 34.768 -3.225 -25.365 1.00 62.44 77 LYS A N 1
ATOM 571 C CA . LYS A 1 77 ? 35.690 -2.951 -24.245 1.00 62.44 77 LYS A CA 1
ATOM 572 C C . LYS A 1 77 ? 36.442 -4.197 -23.767 1.00 62.44 77 LYS A C 1
ATOM 574 O O . LYS A 1 77 ? 37.599 -4.099 -23.374 1.00 62.44 77 LYS A O 1
ATOM 579 N N . SER A 1 78 ? 35.817 -5.375 -23.795 1.00 61.88 78 SER A N 1
ATOM 580 C CA . SER A 1 78 ? 36.468 -6.627 -23.379 1.00 61.88 78 SER A CA 1
ATOM 581 C C . SER A 1 78 ? 37.517 -7.123 -24.389 1.00 61.88 78 SER A C 1
ATOM 583 O O . SER A 1 78 ? 38.537 -7.689 -23.992 1.00 61.88 78 SER A O 1
ATOM 585 N N . GLY A 1 79 ? 37.303 -6.876 -25.687 1.00 60.25 79 GLY A N 1
ATOM 586 C CA . GLY A 1 79 ? 38.270 -7.190 -26.744 1.00 60.25 79 GLY A CA 1
ATOM 587 C C . GLY A 1 79 ? 39.536 -6.328 -26.689 1.00 60.25 79 GLY A C 1
ATOM 588 O O . GLY A 1 79 ? 40.632 -6.842 -26.893 1.00 60.25 79 GLY A O 1
ATOM 589 N N . GLU A 1 80 ? 39.400 -5.048 -26.338 1.00 57.72 80 GLU A N 1
ATOM 590 C CA . GLU A 1 80 ? 40.518 -4.098 -26.242 1.00 57.72 80 GLU A CA 1
ATOM 591 C C . GLU A 1 80 ? 41.462 -4.418 -25.065 1.00 57.72 80 GLU A C 1
ATOM 593 O O . GLU A 1 80 ? 42.677 -4.308 -25.191 1.00 57.72 80 GLU A O 1
ATOM 598 N N . VAL A 1 81 ? 40.926 -4.934 -23.951 1.00 59.12 81 VAL A N 1
ATOM 599 C CA . VAL A 1 81 ? 41.712 -5.346 -22.767 1.00 59.12 81 VAL A CA 1
ATOM 600 C C . VAL A 1 81 ? 42.499 -6.647 -22.993 1.00 59.12 81 VAL A C 1
ATOM 602 O O . VAL A 1 81 ? 43.478 -6.898 -22.300 1.00 59.12 81 VAL A O 1
ATOM 605 N N . ARG A 1 82 ? 42.102 -7.489 -23.957 1.00 57.59 82 ARG A N 1
ATOM 606 C CA . ARG A 1 82 ? 42.821 -8.734 -24.298 1.00 57.59 82 ARG A CA 1
ATOM 607 C C . ARG A 1 82 ? 43.914 -8.552 -25.355 1.00 57.59 82 ARG A C 1
ATOM 609 O O . ARG A 1 82 ? 44.678 -9.486 -25.579 1.00 57.59 82 ARG A O 1
ATOM 616 N N . ALA A 1 83 ? 43.958 -7.398 -26.019 1.00 56.84 83 ALA A N 1
ATOM 617 C CA . ALA A 1 83 ? 44.927 -7.082 -27.069 1.00 56.84 83 ALA A CA 1
ATOM 618 C C . ALA A 1 83 ? 46.114 -6.222 -26.577 1.00 56.84 83 ALA A C 1
ATOM 620 O O . ALA A 1 83 ? 46.975 -5.878 -27.387 1.00 56.84 83 ALA A O 1
ATOM 621 N N . ALA A 1 84 ? 46.155 -5.890 -25.281 1.00 48.84 84 ALA A N 1
ATOM 622 C CA . ALA A 1 84 ? 47.235 -5.172 -24.599 1.00 48.84 84 ALA A CA 1
ATOM 623 C C . ALA A 1 84 ? 48.048 -6.123 -23.708 1.00 48.84 84 ALA A C 1
ATOM 625 O O . ALA A 1 84 ? 49.275 -5.903 -23.596 1.00 48.84 84 ALA A O 1
#

Sequence (84 aa):
MAKTQLGARVDEDVAELARKRAADLGMSVGDYLARLVQDDASGLRARGVEAAARFLADHQAVFDEAEDAQRSGEAQKSGEVRAA

Secondary structure (DSSP, 8-state):
-PPPP------HHHHHHHHHHHHHTT--HHHHHHHHHHHHHT-HHHHHHHHHHHHHHHTHHHHHHHHHHHHHHHHHHHHHHH--

Radius of gyration: 23.58 Å; chains: 1; bounding box: 62×25×46 Å

Foldseek 3Di:
DDDDDPPDDDDPVVVVVLVVVCVVVVHDSVVSVVVVVCVVVVCVVVVVVVVVVVVCVVCVVVVVVVVVVVVVVVVVVVVVVVVD